Protein AF-A0A662FSB4-F1 (afdb_monomer_lite)

Secondary structure (DSSP, 8-state):
-----PPPHHHHHHHHHHHHHHHHHHHHHHHHHHHHHHHHHHHHHHHHHHHHHHHHHHHTTS----HHHHHHHHHHHHHHHHHHHHHHHHHHHT--HHHHHHHHHHHHHHHH-

Radius of gyration: 23.48 Å; chains: 1; bounding box: 42×26×76 Å

Structure (mmCIF, N/CA/C/O backbone):
data_AF-A0A662FSB4-F1
#
_entry.id   AF-A0A662FSB4-F1
#
loop_
_atom_site.group_PDB
_atom_site.id
_atom_site.type_symbol
_atom_site.label_atom_id
_atom_site.label_alt_id
_atom_site.label_comp_id
_atom_site.label_asym_id
_atom_site.label_entity_id
_atom_site.label_seq_id
_atom_site.pdbx_PDB_ins_code
_atom_site.Cartn_x
_atom_site.Cartn_y
_atom_site.Cartn_z
_atom_site.occupancy
_atom_site.B_iso_or_equiv
_atom_site.auth_seq_id
_atom_site.auth_comp_id
_atom_site.auth_asym_id
_atom_site.auth_atom_id
_atom_site.pdbx_PDB_model_num
ATOM 1 N N . TYR A 1 1 ? 24.718 19.482 -42.552 1.00 46.16 1 TYR A N 1
ATOM 2 C CA . TYR A 1 1 ? 23.951 18.275 -42.908 1.00 46.16 1 TYR A CA 1
ATOM 3 C C . TYR A 1 1 ? 24.425 17.129 -42.033 1.00 46.16 1 TYR A C 1
ATOM 5 O O . TYR A 1 1 ? 25.277 16.353 -42.440 1.00 46.16 1 TYR A O 1
ATOM 13 N N . VAL A 1 2 ? 23.945 17.079 -40.791 1.00 51.44 2 VAL A N 1
ATOM 14 C CA . VAL A 1 2 ? 24.142 15.908 -39.930 1.00 51.44 2 VAL A CA 1
ATOM 15 C C . VAL A 1 2 ? 22.931 15.028 -40.199 1.00 51.44 2 VAL A C 1
ATOM 17 O O . VAL A 1 2 ? 21.807 15.423 -39.902 1.00 51.44 2 VAL A O 1
ATOM 20 N N . MET A 1 3 ? 23.152 13.923 -40.904 1.00 51.66 3 MET A N 1
ATOM 21 C CA . MET A 1 3 ? 22.109 12.960 -41.244 1.00 51.66 3 MET A CA 1
ATOM 22 C C . MET A 1 3 ? 21.471 12.435 -39.952 1.00 51.66 3 MET A C 1
ATOM 24 O O . MET A 1 3 ? 22.184 11.973 -39.062 1.00 51.66 3 MET A O 1
ATOM 28 N N . TYR A 1 4 ? 20.143 12.494 -39.854 1.00 61.91 4 TYR A N 1
ATOM 29 C CA . TYR A 1 4 ? 19.377 11.762 -38.847 1.00 61.91 4 TYR A CA 1
ATOM 30 C C . TYR A 1 4 ? 19.501 10.280 -39.215 1.00 61.91 4 TYR A C 1
ATOM 32 O O . TYR A 1 4 ? 18.774 9.790 -40.078 1.00 61.91 4 TYR A O 1
ATOM 40 N N . GLN A 1 5 ? 20.510 9.588 -38.679 1.00 65.62 5 GLN A N 1
ATOM 41 C CA . GLN A 1 5 ? 20.587 8.142 -38.844 1.00 65.62 5 GLN A CA 1
ATOM 42 C C . GLN A 1 5 ? 19.366 7.553 -38.145 1.00 65.62 5 GLN A C 1
ATOM 44 O O . GLN A 1 5 ? 19.198 7.732 -36.939 1.00 65.62 5 GLN A O 1
ATOM 49 N N . ALA A 1 6 ? 18.490 6.918 -38.925 1.00 70.94 6 ALA A N 1
ATOM 50 C CA . ALA A 1 6 ? 17.392 6.138 -38.382 1.00 70.94 6 ALA A CA 1
ATOM 51 C C . ALA A 1 6 ? 17.969 5.141 -37.371 1.00 70.94 6 ALA A C 1
ATOM 53 O O . ALA A 1 6 ? 19.009 4.522 -37.622 1.00 70.94 6 ALA A O 1
ATOM 54 N N . LEU A 1 7 ? 17.334 5.055 -36.205 1.00 75.00 7 LEU A N 1
ATOM 55 C CA . LEU A 1 7 ? 17.779 4.177 -35.136 1.00 75.00 7 LEU A CA 1
ATOM 56 C C . LEU A 1 7 ? 17.758 2.726 -35.656 1.00 75.00 7 LEU A C 1
ATOM 58 O O . LEU A 1 7 ? 16.854 2.377 -36.418 1.00 75.00 7 LEU A O 1
ATOM 62 N N . PRO A 1 8 ? 18.731 1.870 -35.293 1.00 84.19 8 PRO A N 1
ATOM 6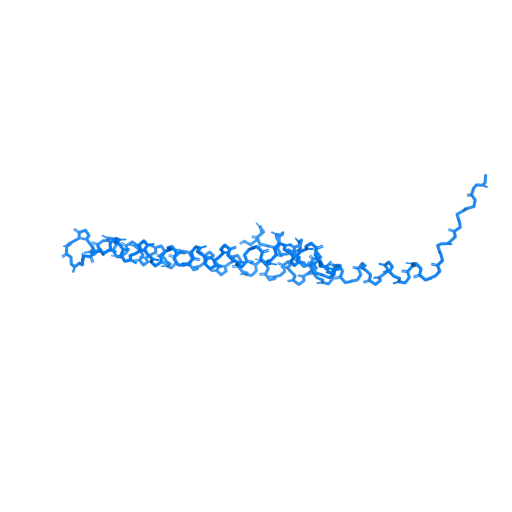3 C CA . PRO A 1 8 ? 18.706 0.476 -35.713 1.00 84.19 8 PRO A CA 1
ATOM 64 C C . PRO A 1 8 ? 17.360 -0.172 -35.343 1.00 84.19 8 PRO A C 1
ATOM 66 O O . PRO A 1 8 ? 16.893 0.031 -34.217 1.00 84.19 8 PRO A O 1
ATOM 69 N N . PRO A 1 9 ? 16.748 -0.971 -36.236 1.00 81.75 9 PRO A N 1
ATOM 70 C CA . PRO A 1 9 ? 15.400 -1.519 -36.033 1.00 81.75 9 PRO A CA 1
ATOM 71 C C . PRO A 1 9 ? 15.275 -2.372 -34.757 1.00 81.75 9 PRO A C 1
ATOM 73 O O . PRO A 1 9 ? 14.204 -2.461 -34.160 1.00 81.75 9 PRO A O 1
ATOM 76 N N . GLU A 1 10 ? 16.382 -2.950 -34.289 1.00 83.19 10 GLU A N 1
ATOM 77 C CA . GLU A 1 10 ? 16.464 -3.693 -33.027 1.00 83.19 10 GLU A CA 1
ATOM 78 C C . GLU A 1 10 ? 16.242 -2.798 -31.794 1.00 83.19 10 GLU A C 1
ATOM 80 O O . GLU A 1 10 ? 15.551 -3.189 -30.852 1.00 83.19 10 GLU A O 1
ATOM 85 N N . ILE A 1 11 ? 16.779 -1.572 -31.801 1.00 84.06 11 ILE A N 1
ATOM 86 C CA . ILE A 1 11 ? 16.643 -0.628 -30.682 1.00 84.06 11 ILE A CA 1
ATOM 87 C C . ILE A 1 11 ? 15.217 -0.077 -30.627 1.00 84.06 11 ILE A C 1
ATOM 89 O O . ILE A 1 11 ? 14.662 0.082 -29.539 1.00 84.06 11 ILE A O 1
ATOM 93 N N . GLU A 1 12 ? 14.597 0.167 -31.783 1.00 84.94 12 GLU A N 1
ATOM 94 C CA . GLU A 1 12 ? 13.198 0.594 -31.844 1.00 84.94 12 GLU A CA 1
ATOM 95 C C . GLU A 1 12 ? 12.272 -0.460 -31.230 1.00 84.94 12 GLU A C 1
ATOM 97 O O . GLU A 1 12 ? 11.441 -0.136 -30.382 1.00 84.94 12 GLU A O 1
ATOM 102 N N . GLN A 1 13 ? 12.454 -1.737 -31.576 1.00 85.75 13 GLN A N 1
ATOM 103 C CA . GLN A 1 13 ? 11.624 -2.819 -31.046 1.00 85.75 13 GLN A CA 1
ATOM 104 C C . GLN A 1 13 ? 11.749 -2.966 -29.519 1.00 85.75 13 GLN A C 1
ATOM 106 O O . GLN A 1 13 ? 10.736 -3.121 -28.830 1.00 85.75 13 GLN A O 1
ATOM 111 N N . ILE A 1 14 ? 12.967 -2.861 -28.975 1.00 87.00 14 ILE A N 1
ATOM 112 C CA . ILE A 1 14 ? 13.201 -2.875 -27.523 1.00 87.00 14 ILE A CA 1
ATOM 113 C C . ILE A 1 14 ? 12.535 -1.663 -26.864 1.00 87.00 14 ILE A C 1
ATOM 115 O O . ILE A 1 14 ? 11.862 -1.813 -25.844 1.00 87.00 14 ILE A O 1
ATOM 119 N N . LEU A 1 15 ? 12.664 -0.473 -27.454 1.00 88.12 15 LEU A N 1
ATOM 120 C CA . LEU A 1 15 ? 12.066 0.753 -26.930 1.00 88.12 15 LEU A CA 1
ATOM 121 C C . LEU A 1 15 ? 10.535 0.667 -26.882 1.00 88.12 15 LEU A C 1
ATOM 123 O O . LEU A 1 15 ? 9.934 0.977 -25.851 1.00 88.12 15 LEU A O 1
ATOM 127 N N . PHE A 1 16 ? 9.905 0.194 -27.960 1.00 89.44 16 PHE A N 1
ATOM 128 C CA . PHE A 1 16 ? 8.461 -0.037 -27.992 1.00 89.44 16 PHE A CA 1
ATOM 129 C C . PHE A 1 16 ? 8.036 -1.083 -26.960 1.00 89.44 16 PHE A C 1
ATOM 131 O O . PHE A 1 16 ? 7.046 -0.875 -26.259 1.00 89.44 16 PHE A O 1
ATOM 138 N N . GLY A 1 17 ? 8.801 -2.167 -26.801 1.00 88.06 17 GLY A N 1
ATOM 139 C CA . GLY A 1 17 ? 8.544 -3.189 -25.787 1.00 88.06 17 GLY A CA 1
ATOM 140 C C . GLY A 1 17 ? 8.622 -2.647 -24.355 1.00 88.06 17 GLY A C 1
ATOM 141 O O . GLY A 1 17 ? 7.744 -2.920 -23.534 1.00 88.06 17 GLY A O 1
ATOM 142 N N . VAL A 1 18 ? 9.636 -1.837 -24.046 1.00 90.88 18 VAL A N 1
ATOM 143 C CA . VAL A 1 18 ? 9.804 -1.183 -22.738 1.00 90.88 18 VAL A CA 1
ATOM 144 C C . VAL A 1 18 ? 8.657 -0.206 -22.468 1.00 90.88 18 VAL A C 1
ATOM 146 O O . VAL A 1 18 ? 8.060 -0.244 -21.391 1.00 90.88 18 VAL A O 1
ATOM 149 N N . LEU A 1 19 ? 8.306 0.628 -23.450 1.00 91.31 19 LEU A N 1
ATOM 150 C CA . LEU A 1 19 ? 7.235 1.617 -23.330 1.00 91.31 19 LEU A CA 1
ATOM 151 C C . LEU A 1 19 ? 5.853 0.963 -23.176 1.00 91.31 19 LEU A C 1
ATOM 153 O O . LEU A 1 19 ? 5.048 1.396 -22.346 1.00 91.31 19 LEU A O 1
ATOM 157 N N . ALA A 1 20 ? 5.582 -0.104 -23.929 1.00 91.75 20 ALA A N 1
ATOM 158 C CA . ALA A 1 20 ? 4.340 -0.862 -23.815 1.00 91.75 20 ALA A CA 1
ATOM 159 C C . ALA A 1 20 ? 4.191 -1.462 -22.409 1.00 91.75 20 ALA A C 1
ATOM 161 O O . ALA A 1 20 ? 3.169 -1.271 -21.754 1.00 91.75 20 ALA A O 1
ATOM 162 N N . ASN A 1 21 ? 5.237 -2.110 -21.892 1.00 91.50 21 ASN A N 1
ATOM 163 C CA . ASN A 1 21 ? 5.213 -2.673 -20.544 1.00 91.50 21 ASN A CA 1
ATOM 164 C C . ASN A 1 21 ? 5.039 -1.593 -19.464 1.00 91.50 21 ASN A C 1
ATOM 166 O O . ASN A 1 21 ? 4.218 -1.754 -18.563 1.00 91.50 21 ASN A O 1
ATOM 170 N N . LEU A 1 22 ? 5.747 -0.467 -19.574 1.00 93.06 22 LEU A N 1
ATOM 171 C CA . LEU A 1 22 ? 5.637 0.643 -18.626 1.00 93.06 22 LEU A CA 1
ATOM 172 C C . LEU A 1 22 ? 4.207 1.202 -18.561 1.00 93.06 22 LEU A C 1
ATOM 174 O O . LEU A 1 22 ? 3.667 1.416 -17.476 1.00 93.06 22 LEU A O 1
ATOM 178 N N . THR A 1 23 ? 3.580 1.421 -19.717 1.00 93.75 23 THR A N 1
ATOM 179 C CA . THR A 1 23 ? 2.226 1.990 -19.798 1.00 93.75 23 THR A CA 1
ATOM 180 C C . THR A 1 23 ? 1.159 1.029 -19.282 1.00 93.75 23 THR A C 1
ATOM 182 O O . THR A 1 23 ? 0.288 1.446 -18.518 1.00 93.75 23 THR A O 1
ATOM 185 N N . ILE A 1 24 ? 1.253 -0.261 -19.619 1.00 94.81 24 ILE A N 1
ATOM 186 C CA . ILE A 1 24 ? 0.341 -1.294 -19.103 1.00 94.81 24 ILE A CA 1
ATOM 187 C C . ILE A 1 24 ? 0.447 -1.376 -17.580 1.00 94.81 24 ILE A C 1
ATOM 189 O O . ILE A 1 24 ? -0.570 -1.310 -16.884 1.00 94.81 24 ILE A O 1
ATOM 193 N N . GLY A 1 25 ? 1.675 -1.448 -17.059 1.00 93.06 25 GLY A N 1
ATOM 194 C CA . GLY A 1 25 ? 1.928 -1.440 -15.623 1.00 93.06 25 GLY A CA 1
ATOM 195 C C . GLY A 1 25 ? 1.309 -0.216 -14.969 1.00 93.06 25 GLY A C 1
ATOM 196 O O . GLY A 1 25 ? 0.539 -0.349 -14.021 1.00 93.06 25 GLY A O 1
ATOM 197 N N . PHE A 1 26 ? 1.563 0.967 -15.527 1.00 95.31 26 PHE A N 1
ATOM 198 C CA . PHE A 1 26 ? 1.037 2.231 -15.025 1.00 95.31 26 PHE A CA 1
ATOM 199 C C . PHE A 1 26 ? -0.485 2.253 -14.919 1.00 95.31 26 PHE A C 1
ATOM 201 O O . PHE A 1 26 ? -1.015 2.635 -13.878 1.00 95.31 26 PHE A O 1
ATOM 208 N N . ILE A 1 27 ? -1.202 1.831 -15.960 1.00 97.25 27 ILE A N 1
ATOM 209 C CA . ILE A 1 27 ? -2.670 1.841 -15.959 1.00 97.25 27 ILE A CA 1
ATOM 210 C C . ILE A 1 27 ? -3.207 0.898 -14.878 1.00 97.25 27 ILE A C 1
ATOM 212 O O . ILE A 1 27 ? -4.061 1.292 -14.082 1.00 97.25 27 ILE A O 1
ATOM 216 N N . ILE A 1 28 ? -2.675 -0.325 -14.814 1.00 95.88 28 ILE A N 1
ATOM 217 C CA . ILE A 1 28 ? -3.088 -1.328 -13.827 1.00 95.88 28 ILE A CA 1
ATOM 218 C C . ILE A 1 28 ? -2.804 -0.824 -12.409 1.00 95.88 28 ILE A C 1
ATOM 220 O O . ILE A 1 28 ? -3.695 -0.828 -11.556 1.00 95.88 28 ILE A O 1
ATOM 224 N N . GLY A 1 29 ? -1.588 -0.328 -12.174 1.00 94.44 29 GLY A N 1
ATOM 225 C CA . GLY A 1 29 ? -1.185 0.253 -10.901 1.00 94.44 29 GLY A CA 1
ATOM 226 C C . GLY A 1 29 ? -2.101 1.399 -10.499 1.00 94.44 29 GLY A C 1
ATOM 227 O O . GLY A 1 29 ? -2.614 1.408 -9.384 1.00 94.44 29 GLY A O 1
ATOM 228 N N . PHE A 1 30 ? -2.387 2.322 -11.417 1.00 97.25 30 PHE A N 1
ATOM 229 C CA . PHE A 1 30 ? -3.259 3.467 -11.171 1.00 97.25 30 PHE A CA 1
ATOM 230 C C . PHE A 1 30 ? -4.664 3.058 -10.730 1.00 97.25 30 PHE A C 1
ATOM 232 O O . PHE A 1 30 ? -5.169 3.571 -9.729 1.00 97.25 30 PHE A O 1
ATOM 239 N N . LEU A 1 31 ? -5.285 2.115 -11.438 1.00 96.88 31 LEU A N 1
ATOM 240 C CA . LEU A 1 31 ? -6.625 1.637 -11.099 1.00 96.88 31 LEU A CA 1
ATOM 241 C C . LEU A 1 31 ? -6.649 0.951 -9.729 1.00 96.88 31 LEU A C 1
ATOM 243 O O . LEU A 1 31 ? -7.518 1.251 -8.907 1.00 96.88 31 LEU A O 1
ATOM 247 N N . ILE A 1 32 ? -5.669 0.083 -9.456 1.00 95.62 32 ILE A N 1
ATOM 248 C CA . ILE A 1 32 ? -5.561 -0.627 -8.176 1.00 95.62 32 ILE A CA 1
ATOM 249 C C . ILE A 1 32 ? -5.305 0.355 -7.032 1.00 95.62 32 ILE A C 1
ATOM 251 O O . ILE A 1 32 ? -5.996 0.300 -6.016 1.00 95.62 32 ILE A O 1
ATOM 255 N N . GLY A 1 33 ? -4.365 1.288 -7.197 1.00 94.81 33 GLY A N 1
ATOM 256 C CA . GLY A 1 33 ? -4.051 2.300 -6.189 1.00 94.81 33 GLY A CA 1
ATOM 257 C C . GLY A 1 33 ? -5.266 3.161 -5.847 1.00 94.81 33 GLY A C 1
ATOM 258 O O . GLY A 1 33 ? -5.566 3.382 -4.672 1.00 94.81 33 GLY A O 1
ATOM 259 N N . TYR A 1 34 ? -6.019 3.587 -6.864 1.00 95.62 34 TYR A N 1
ATOM 260 C CA . TYR A 1 34 ? -7.244 4.364 -6.684 1.00 95.62 34 TYR A CA 1
ATOM 261 C C . TYR A 1 34 ? -8.330 3.580 -5.932 1.00 95.62 34 TYR A C 1
ATOM 263 O O . TYR A 1 34 ? -8.941 4.097 -4.993 1.00 95.62 34 TYR A O 1
ATOM 271 N N . ALA A 1 35 ? -8.561 2.321 -6.313 1.00 95.69 35 ALA A N 1
ATOM 272 C CA . ALA A 1 35 ? -9.533 1.462 -5.644 1.00 95.69 35 ALA A CA 1
ATOM 273 C C . ALA A 1 35 ? -9.140 1.196 -4.182 1.00 95.69 35 ALA A C 1
ATOM 275 O O . ALA A 1 35 ? -9.968 1.349 -3.280 1.00 95.69 35 ALA A O 1
ATOM 276 N N . LEU A 1 36 ? -7.865 0.883 -3.932 1.00 95.81 36 LEU A N 1
ATOM 277 C CA . LEU A 1 36 ? -7.349 0.601 -2.595 1.00 95.81 36 LEU A CA 1
ATOM 278 C C . LEU A 1 36 ? -7.546 1.786 -1.648 1.00 95.81 36 LEU A C 1
ATOM 280 O O . LEU A 1 36 ? -7.976 1.611 -0.511 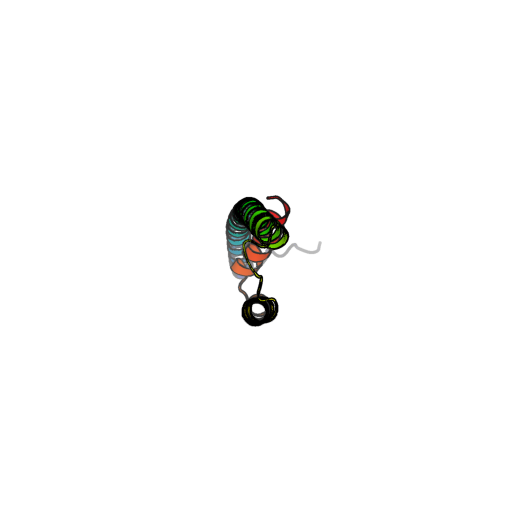1.00 95.81 36 LEU A O 1
ATOM 284 N N . LYS A 1 37 ? -7.290 3.009 -2.115 1.00 93.31 37 LYS A N 1
ATOM 285 C CA . LYS A 1 37 ? -7.466 4.220 -1.312 1.00 93.31 37 LYS A CA 1
ATOM 286 C C . LYS A 1 37 ? -8.909 4.419 -0.839 1.00 93.31 37 LYS A C 1
ATOM 288 O O . LYS A 1 37 ? -9.129 4.810 0.310 1.00 93.31 37 LYS A O 1
ATOM 293 N N . LYS A 1 38 ? -9.893 4.109 -1.690 1.00 93.38 38 LYS A N 1
ATOM 294 C CA . LYS A 1 38 ? -11.314 4.142 -1.311 1.00 93.38 38 LYS A CA 1
ATOM 295 C C . LYS A 1 38 ? -11.643 3.095 -0.256 1.00 93.38 38 LYS A C 1
ATOM 297 O O . LYS A 1 38 ? -12.311 3.425 0.721 1.00 93.38 38 LYS A O 1
ATOM 302 N N . VAL A 1 39 ? -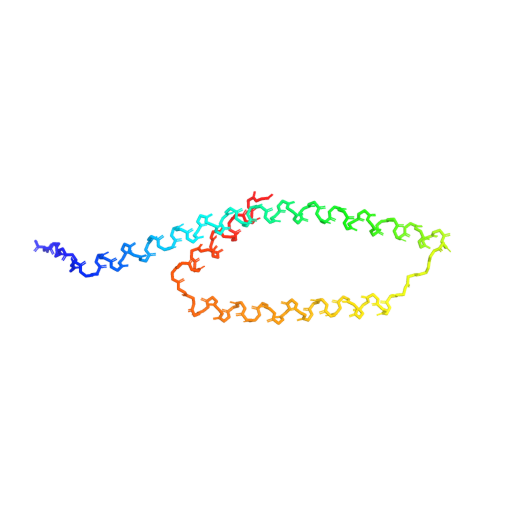11.139 1.872 -0.423 1.00 94.75 39 VAL A N 1
ATOM 303 C CA . VAL A 1 39 ? -11.315 0.796 0.564 1.00 94.75 39 VAL A CA 1
ATOM 304 C C . VAL A 1 39 ? -10.717 1.209 1.907 1.00 94.75 39 VAL A C 1
ATOM 306 O O . VAL A 1 39 ? -11.420 1.185 2.911 1.00 94.75 39 VAL A O 1
ATOM 309 N N . LEU A 1 40 ? -9.477 1.709 1.924 1.00 94.38 40 LEU A N 1
ATOM 310 C CA . LEU A 1 40 ? -8.822 2.175 3.149 1.00 94.38 40 LEU A CA 1
ATOM 311 C C . LEU A 1 40 ? -9.589 3.300 3.844 1.00 94.38 40 LEU A C 1
ATOM 313 O O . LEU A 1 40 ? -9.652 3.314 5.069 1.00 94.38 40 LEU A O 1
ATOM 317 N N . LYS A 1 41 ? -10.190 4.232 3.093 1.00 93.94 41 LYS A N 1
ATOM 318 C CA . LYS A 1 41 ? -11.017 5.300 3.675 1.00 93.94 41 LYS A CA 1
ATOM 319 C C . LYS A 1 41 ? -12.223 4.717 4.419 1.00 93.94 41 LYS A C 1
ATOM 321 O O . LYS A 1 41 ? -12.493 5.134 5.541 1.00 93.94 41 LYS A O 1
ATOM 326 N N . ILE A 1 42 ? -12.905 3.731 3.833 1.00 95.19 42 ILE A N 1
ATOM 327 C CA . ILE A 1 42 ? -14.039 3.046 4.472 1.00 95.19 42 ILE A CA 1
ATOM 328 C C . ILE A 1 42 ? -13.563 2.256 5.697 1.00 95.19 42 ILE A C 1
ATOM 330 O O . ILE A 1 42 ? -14.123 2.409 6.780 1.00 95.19 42 ILE A O 1
ATOM 334 N N . THR A 1 43 ? -12.496 1.466 5.560 1.00 94.12 43 THR A N 1
ATOM 335 C CA . THR A 1 43 ? -11.930 0.677 6.663 1.00 94.12 43 THR A CA 1
ATOM 336 C C . THR A 1 43 ? -11.487 1.563 7.828 1.00 94.12 43 THR A C 1
ATOM 338 O O . THR A 1 43 ? -11.771 1.237 8.977 1.00 94.12 43 THR A O 1
ATOM 341 N N . ALA A 1 44 ? -10.855 2.708 7.557 1.00 94.38 44 ALA A N 1
ATOM 342 C CA . ALA A 1 44 ? -10.433 3.656 8.586 1.00 94.38 44 ALA A CA 1
ATOM 343 C C . ALA A 1 44 ? -11.623 4.231 9.367 1.00 94.38 44 ALA A C 1
ATOM 345 O O . ALA A 1 44 ? -11.550 4.347 10.589 1.00 94.38 44 ALA A O 1
ATOM 346 N N . ILE A 1 45 ? -12.729 4.544 8.684 1.00 96.88 45 ILE A N 1
ATOM 347 C CA . ILE A 1 45 ? -13.962 4.999 9.340 1.00 96.88 45 ILE A CA 1
ATOM 348 C C . ILE A 1 45 ? -14.511 3.897 10.251 1.00 96.88 45 ILE A C 1
ATOM 350 O O . ILE A 1 45 ? -14.793 4.158 11.417 1.00 96.88 45 ILE A O 1
ATOM 354 N N . VAL A 1 46 ? -14.616 2.661 9.752 1.00 96.81 46 VAL A N 1
ATOM 355 C CA . VAL A 1 46 ? -15.127 1.522 10.533 1.00 96.81 46 VAL A CA 1
ATOM 356 C C . VAL A 1 46 ? -14.266 1.269 11.774 1.00 96.81 46 VAL A C 1
ATOM 358 O O . VAL A 1 46 ? -14.799 1.1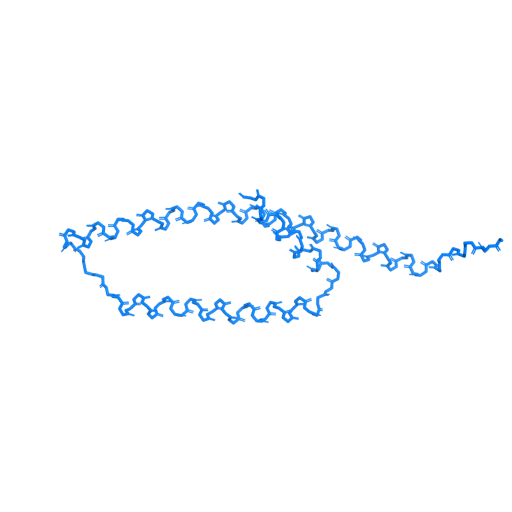68 12.878 1.00 96.81 46 VAL A O 1
ATOM 361 N N . LEU A 1 47 ? -12.939 1.232 11.620 1.00 95.25 47 LEU A N 1
ATOM 362 C CA . LEU A 1 47 ? -12.010 1.066 12.740 1.00 95.25 47 LEU A CA 1
ATOM 363 C C . LEU A 1 47 ? -12.125 2.212 13.751 1.00 95.25 47 LEU A C 1
ATOM 365 O O . LEU A 1 47 ? -12.165 1.960 14.952 1.00 95.25 47 LEU A O 1
ATOM 369 N N . GLY A 1 48 ? -12.235 3.457 13.282 1.00 96.06 48 GLY A N 1
ATOM 370 C CA . GLY A 1 48 ? -12.425 4.618 14.149 1.00 96.06 48 GLY A CA 1
ATOM 371 C C . GLY A 1 48 ? -13.702 4.525 14.987 1.00 96.06 48 GLY A C 1
ATOM 372 O O . GLY A 1 48 ? -13.669 4.780 16.188 1.00 96.06 48 GLY A O 1
ATOM 373 N N . VAL A 1 49 ? -14.813 4.093 14.384 1.00 97.62 49 VAL A N 1
ATOM 374 C CA . VAL A 1 49 ? -16.083 3.890 15.099 1.00 97.62 49 VAL A CA 1
ATOM 375 C C . VAL A 1 49 ? -15.958 2.787 16.150 1.00 97.62 49 VAL A C 1
ATOM 377 O O . VAL A 1 49 ? -16.395 2.978 17.283 1.00 97.62 49 VAL A O 1
ATOM 380 N N . ILE A 1 50 ? -15.321 1.660 15.819 1.00 95.25 50 ILE A N 1
ATOM 381 C CA . ILE A 1 50 ? -15.088 0.569 16.779 1.00 95.25 50 ILE A CA 1
ATOM 382 C C . ILE A 1 50 ? -14.253 1.063 17.968 1.00 95.25 50 ILE A C 1
ATOM 384 O O . ILE A 1 50 ? -14.611 0.805 19.117 1.00 95.25 50 ILE A O 1
ATOM 388 N N . LEU A 1 51 ? -13.175 1.809 17.708 1.00 94.25 51 LEU A N 1
ATOM 389 C CA . LEU A 1 51 ? -12.325 2.372 18.759 1.00 94.25 51 LEU A CA 1
ATOM 390 C C . LEU A 1 51 ? -13.083 3.366 19.646 1.00 94.25 51 LEU A C 1
ATOM 392 O O . LEU A 1 51 ? -12.926 3.328 20.864 1.00 94.25 51 LEU A O 1
ATOM 396 N N . LEU A 1 52 ? -13.940 4.213 19.066 1.00 95.94 52 LEU A N 1
ATOM 397 C CA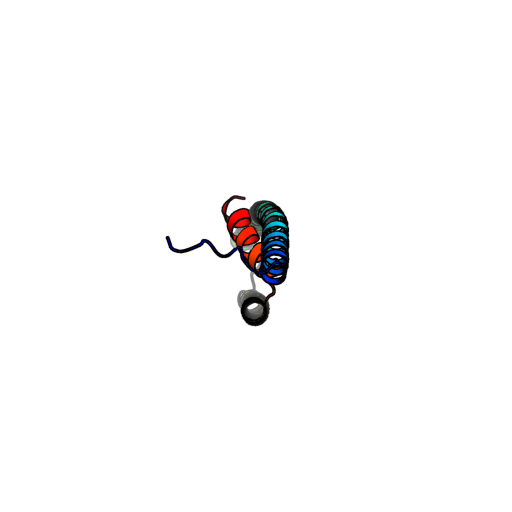 . LEU A 1 52 ? -14.794 5.129 19.827 1.00 95.94 52 LEU A CA 1
ATOM 398 C C . LEU A 1 52 ? -15.752 4.378 20.757 1.00 95.94 52 LEU A C 1
ATOM 400 O O . LEU A 1 52 ? -15.896 4.757 21.920 1.00 95.94 52 LEU A O 1
ATOM 404 N N . ILE A 1 53 ? -16.376 3.303 20.271 1.00 95.62 53 ILE A N 1
ATOM 405 C CA . ILE A 1 53 ? -17.267 2.462 21.081 1.00 95.62 53 ILE A CA 1
ATOM 406 C C . ILE A 1 53 ? -16.487 1.811 22.227 1.00 95.62 53 ILE A C 1
ATOM 408 O O . ILE A 1 53 ? -16.933 1.871 23.371 1.00 95.62 53 ILE A O 1
ATOM 412 N N . LEU A 1 54 ? -15.313 1.234 21.949 1.00 93.25 54 LEU A N 1
ATOM 413 C CA . LEU A 1 54 ? -14.451 0.636 22.974 1.00 93.25 54 LEU A CA 1
ATOM 414 C C . LEU A 1 54 ? -14.051 1.658 24.042 1.00 93.25 54 LEU A C 1
ATOM 416 O O . LEU A 1 54 ? -14.151 1.375 25.234 1.00 93.25 54 LEU A O 1
ATOM 420 N N . LEU A 1 55 ? -13.648 2.860 23.628 1.00 93.12 55 LEU A N 1
ATOM 421 C CA . LEU A 1 55 ? -13.257 3.920 24.551 1.00 93.12 55 LEU A CA 1
ATOM 422 C C . LEU A 1 55 ? -14.437 4.379 25.415 1.00 93.12 55 LEU A C 1
ATOM 424 O O . LEU A 1 55 ? -14.279 4.566 26.619 1.00 93.12 55 LEU A O 1
ATOM 428 N N . PHE A 1 56 ? -15.629 4.509 24.829 1.00 95.00 56 PHE A N 1
ATOM 429 C CA . PHE A 1 56 ? -16.847 4.835 25.569 1.00 95.00 56 PHE A CA 1
ATOM 430 C C . PHE A 1 56 ? -17.186 3.763 26.611 1.00 95.00 56 PHE A C 1
ATOM 432 O O . PHE A 1 56 ? -17.510 4.078 27.757 1.00 95.00 56 PHE A O 1
ATOM 439 N N . LEU A 1 57 ? -17.077 2.492 26.226 1.00 94.31 57 LEU A N 1
ATOM 440 C CA . LEU A 1 57 ? -17.371 1.353 27.089 1.00 94.31 57 LEU A CA 1
ATOM 441 C C . LEU A 1 57 ? -16.346 1.233 28.229 1.00 94.31 57 LEU A C 1
ATOM 443 O O . LEU A 1 57 ? -16.712 0.927 29.365 1.00 94.31 57 LEU A O 1
ATOM 447 N N . HIS A 1 58 ? -15.081 1.554 27.946 1.00 92.44 58 HIS A N 1
ATOM 448 C CA . HIS A 1 58 ? -14.025 1.657 28.948 1.00 92.44 58 HIS A CA 1
ATOM 449 C C . HIS A 1 58 ? -14.259 2.822 29.915 1.00 92.44 58 HIS A C 1
ATOM 451 O O . HIS A 1 58 ? -14.193 2.635 31.126 1.00 92.44 58 HIS A O 1
ATOM 457 N N . TYR A 1 59 ? -14.621 4.000 29.399 1.00 92.56 59 TYR A N 1
ATOM 458 C CA . TYR A 1 59 ? -14.942 5.175 30.212 1.00 92.56 59 TYR A CA 1
ATOM 459 C C . TYR A 1 59 ? -16.126 4.929 31.158 1.00 92.56 59 TYR A C 1
ATOM 461 O O . TYR A 1 59 ? -16.126 5.387 32.297 1.00 92.56 59 TYR A O 1
ATOM 469 N N . LYS A 1 60 ? -17.128 4.162 30.712 1.00 94.44 60 LYS A N 1
ATOM 470 C CA . LYS A 1 60 ? -18.261 3.730 31.545 1.00 94.44 60 LYS A CA 1
ATOM 471 C C . LYS A 1 60 ? -17.902 2.644 32.568 1.00 94.44 60 LYS A C 1
ATOM 473 O O . LYS A 1 60 ? -18.766 2.271 33.354 1.00 94.44 60 LYS A O 1
ATOM 478 N N . GLY A 1 61 ? -16.672 2.128 32.552 1.00 90.88 61 GLY A N 1
ATOM 479 C CA . GLY A 1 61 ? -16.220 1.050 33.432 1.00 90.88 61 GLY A CA 1
ATOM 480 C C . GLY A 1 61 ? -16.796 -0.325 33.086 1.00 90.88 61 GLY A C 1
ATOM 481 O O . GLY A 1 61 ? -16.692 -1.243 33.890 1.00 90.88 61 GLY A O 1
ATOM 482 N N . ILE A 1 62 ? -17.409 -0.481 31.906 1.00 93.25 62 ILE A N 1
ATOM 483 C CA . ILE A 1 62 ? -18.008 -1.750 31.466 1.00 93.25 62 ILE A CA 1
ATOM 484 C C . ILE A 1 62 ? -16.918 -2.719 30.981 1.00 93.25 62 ILE A C 1
ATOM 486 O O . ILE A 1 62 ? -17.049 -3.929 31.151 1.00 93.25 62 ILE A O 1
ATOM 490 N N . ILE A 1 63 ? -15.829 -2.198 30.404 1.00 92.25 63 ILE A N 1
ATOM 491 C CA . ILE A 1 63 ? -14.660 -2.986 29.989 1.00 92.25 63 ILE A CA 1
ATOM 492 C C . ILE A 1 63 ? -13.354 -2.379 30.516 1.00 92.25 63 ILE A C 1
ATOM 494 O O . ILE A 1 63 ? -13.239 -1.166 30.695 1.00 92.25 63 ILE A O 1
ATOM 498 N N . SER A 1 64 ? -12.336 -3.218 30.706 1.00 88.25 64 SER A N 1
ATOM 499 C CA . SER A 1 64 ? -10.961 -2.789 30.988 1.00 88.25 64 SER A CA 1
ATOM 500 C C . SER A 1 64 ? -10.080 -3.043 29.767 1.00 88.25 64 SER A C 1
ATOM 502 O O . SER A 1 64 ? -10.129 -4.127 29.185 1.00 88.25 64 SER A O 1
ATOM 504 N N . ILE A 1 65 ? -9.294 -2.045 29.362 1.00 88.19 65 ILE A N 1
ATOM 505 C CA . ILE A 1 65 ? -8.377 -2.151 28.224 1.00 88.19 65 ILE A CA 1
ATOM 506 C C . ILE A 1 65 ? -7.003 -2.576 28.746 1.00 88.19 65 ILE A C 1
ATOM 508 O O . ILE A 1 65 ? -6.397 -1.877 29.557 1.00 88.19 65 ILE A O 1
ATOM 512 N N . ASN A 1 66 ? -6.495 -3.712 28.261 1.00 91.88 66 ASN A N 1
ATOM 513 C CA . ASN A 1 66 ? -5.121 -4.131 28.522 1.00 91.88 66 ASN A CA 1
ATOM 514 C C . ASN A 1 66 ? -4.176 -3.447 27.524 1.00 91.88 66 ASN A C 1
ATOM 516 O O . ASN A 1 66 ? -4.043 -3.875 26.376 1.00 91.88 66 ASN A O 1
ATOM 520 N N . TYR A 1 67 ? -3.532 -2.375 27.978 1.00 88.50 67 TYR A N 1
ATOM 521 C CA . TYR A 1 67 ? -2.611 -1.586 27.161 1.00 88.50 67 TYR A CA 1
ATOM 522 C C . TYR A 1 67 ? -1.347 -2.365 26.767 1.00 88.50 67 TYR A C 1
ATOM 524 O O . TYR A 1 67 ? -0.878 -2.206 25.646 1.00 88.50 67 TYR A O 1
ATOM 532 N N . GLU A 1 68 ? -0.851 -3.260 27.624 1.00 92.88 68 GLU A N 1
ATOM 533 C CA . GLU A 1 68 ? 0.332 -4.095 27.358 1.00 92.88 68 GLU A CA 1
ATOM 534 C C . GLU A 1 68 ? 0.087 -5.053 26.179 1.00 92.88 68 GLU A C 1
ATOM 536 O O . GLU A 1 68 ? 0.880 -5.144 25.240 1.00 92.88 68 GLU A O 1
ATOM 541 N N . ALA A 1 69 ? -1.061 -5.739 26.203 1.00 90.19 69 ALA A N 1
ATOM 542 C CA . ALA A 1 69 ? -1.476 -6.661 25.149 1.00 90.19 69 ALA A CA 1
ATOM 543 C C . ALA A 1 69 ? -1.794 -5.932 23.833 1.00 90.19 69 ALA A C 1
ATOM 545 O O . ALA A 1 69 ? -1.549 -6.458 22.744 1.00 90.19 69 ALA A O 1
ATOM 546 N N . LEU A 1 70 ? -2.328 -4.710 23.920 1.00 89.25 70 LEU A N 1
ATOM 547 C CA . LEU A 1 70 ? -2.552 -3.868 22.749 1.00 89.25 70 LEU A CA 1
ATOM 548 C C . LEU A 1 70 ? -1.220 -3.448 22.118 1.00 89.25 70 LEU A C 1
ATOM 550 O O . LEU A 1 70 ? -1.047 -3.563 20.908 1.00 89.25 70 LEU A O 1
ATOM 554 N N . GLU A 1 71 ? -0.267 -2.997 22.929 1.00 91.31 71 GLU A N 1
ATOM 555 C CA . GLU A 1 71 ? 1.033 -2.535 22.456 1.00 91.31 71 GLU A CA 1
ATOM 556 C C . GLU A 1 71 ? 1.858 -3.676 21.838 1.00 91.31 71 GLU A C 1
ATOM 558 O O . GLU A 1 71 ? 2.480 -3.489 20.792 1.00 91.31 71 GLU A O 1
ATOM 563 N N . SER A 1 72 ? 1.825 -4.881 22.422 1.00 93.00 72 SER A N 1
ATOM 564 C CA . SER A 1 72 ? 2.479 -6.064 21.843 1.00 93.00 72 SER A CA 1
ATOM 565 C C . SER A 1 72 ? 1.861 -6.477 20.504 1.00 93.00 72 SER A C 1
ATOM 567 O O . SER A 1 72 ? 2.590 -6.753 19.549 1.00 93.00 72 SER A O 1
ATOM 569 N N . SER A 1 73 ? 0.532 -6.431 20.394 1.00 90.44 73 SER A N 1
ATOM 570 C CA . SER A 1 73 ? -0.180 -6.715 19.143 1.00 90.44 73 SER A CA 1
ATOM 571 C C . SER A 1 73 ? 0.164 -5.691 18.058 1.00 90.44 73 SER A C 1
ATOM 573 O O . SER A 1 73 ? 0.436 -6.058 16.914 1.00 90.44 73 SER A O 1
ATOM 575 N N . LEU A 1 74 ? 0.213 -4.403 18.418 1.00 89.06 74 LEU A N 1
ATOM 576 C CA . LEU A 1 74 ? 0.600 -3.327 17.506 1.00 89.06 74 LEU A CA 1
ATOM 577 C C . LEU A 1 74 ? 2.050 -3.478 17.038 1.00 89.06 74 LEU A C 1
ATOM 579 O O . LEU A 1 74 ? 2.311 -3.364 15.842 1.00 89.06 74 LEU A O 1
ATOM 583 N N . ARG A 1 75 ? 2.984 -3.778 17.950 1.00 91.62 75 ARG A N 1
ATOM 584 C CA . ARG A 1 75 ? 4.389 -4.049 17.607 1.00 91.62 75 ARG A CA 1
ATOM 585 C C . ARG A 1 75 ? 4.515 -5.153 16.565 1.00 91.62 75 ARG A C 1
ATOM 587 O O . ARG A 1 75 ? 5.193 -4.933 15.566 1.00 91.62 75 ARG A O 1
ATOM 594 N N . GLY A 1 76 ? 3.809 -6.271 16.746 1.00 87.06 76 GLY A N 1
ATOM 595 C CA . GLY A 1 76 ? 3.803 -7.365 15.773 1.00 87.06 76 GLY A CA 1
ATOM 596 C C . GLY A 1 76 ? 3.399 -6.885 14.377 1.00 87.06 76 GLY A C 1
ATOM 597 O O . GLY A 1 76 ? 4.123 -7.110 13.413 1.00 87.06 76 GLY A O 1
ATOM 598 N N . VAL A 1 77 ? 2.299 -6.132 14.267 1.00 87.25 77 VAL A N 1
ATOM 599 C CA . VAL A 1 77 ? 1.850 -5.556 12.984 1.00 87.25 77 VAL A CA 1
ATOM 600 C C . VAL A 1 77 ? 2.913 -4.639 12.368 1.00 87.25 77 VAL A C 1
ATOM 602 O O . VAL A 1 77 ? 3.198 -4.742 11.174 1.00 87.25 77 VAL A O 1
ATOM 605 N N . PHE A 1 78 ? 3.529 -3.757 13.159 1.00 85.56 78 PHE A N 1
ATOM 606 C CA . PHE A 1 78 ? 4.577 -2.861 12.662 1.00 85.56 78 PHE A CA 1
ATOM 607 C C . PHE A 1 78 ? 5.835 -3.605 12.204 1.00 85.56 78 PHE A C 1
ATOM 609 O O . PHE A 1 78 ? 6.462 -3.182 11.233 1.00 85.56 78 PHE A O 1
ATOM 616 N N . GLU A 1 79 ? 6.215 -4.690 12.872 1.00 87.19 79 GLU A N 1
ATOM 617 C CA . GLU A 1 79 ? 7.350 -5.520 12.465 1.00 87.19 79 GLU A CA 1
ATOM 618 C C . GLU A 1 79 ? 7.082 -6.225 11.132 1.00 87.19 79 GLU A C 1
ATOM 620 O O . GLU A 1 79 ? 7.920 -6.136 10.233 1.00 87.19 79 GLU A O 1
ATOM 625 N N . TYR A 1 80 ? 5.893 -6.811 10.944 1.00 81.69 80 TYR A N 1
ATOM 626 C CA . TYR A 1 80 ? 5.501 -7.400 9.657 1.00 81.69 80 TYR A CA 1
ATOM 627 C C . TYR A 1 80 ? 5.534 -6.373 8.516 1.00 81.69 80 TYR A C 1
ATOM 629 O O . TYR A 1 80 ? 6.116 -6.636 7.462 1.00 81.69 80 TYR A O 1
ATOM 637 N N . LEU A 1 81 ? 4.994 -5.169 8.743 1.00 81.44 81 LEU A N 1
ATOM 638 C CA . LEU A 1 81 ? 5.005 -4.094 7.742 1.00 81.44 81 LEU A CA 1
ATOM 639 C C . LEU A 1 81 ? 6.429 -3.624 7.398 1.00 81.44 81 LEU A C 1
ATOM 641 O O . LEU A 1 81 ? 6.734 -3.354 6.235 1.00 81.44 81 LEU A O 1
ATOM 645 N N . LYS A 1 82 ? 7.328 -3.539 8.386 1.00 77.50 82 LYS A N 1
ATOM 646 C CA . LYS A 1 82 ? 8.732 -3.161 8.154 1.00 77.50 82 LYS A CA 1
ATOM 647 C C . LYS A 1 82 ? 9.470 -4.200 7.309 1.00 77.50 82 LYS A C 1
ATOM 649 O O . LYS A 1 82 ? 10.188 -3.819 6.385 1.00 77.50 82 LYS A O 1
ATOM 654 N N . VAL A 1 83 ? 9.274 -5.489 7.581 1.00 68.12 83 VAL A N 1
ATOM 655 C CA . VAL A 1 83 ? 9.912 -6.573 6.817 1.00 68.12 83 VAL A CA 1
ATOM 656 C C . VAL A 1 83 ? 9.433 -6.583 5.360 1.00 68.12 83 VAL A C 1
ATOM 658 O O . VAL A 1 83 ? 10.261 -6.666 4.451 1.00 68.12 83 VAL A O 1
ATOM 661 N N . GLU A 1 84 ? 8.131 -6.402 5.112 1.00 69.81 84 GLU A N 1
ATOM 662 C CA . GLU A 1 84 ? 7.598 -6.321 3.744 1.00 69.81 84 GLU A CA 1
ATOM 663 C C . GLU A 1 84 ? 8.124 -5.109 2.970 1.00 69.81 84 GLU A C 1
ATOM 665 O O . GLU A 1 84 ? 8.481 -5.233 1.797 1.00 69.81 84 GLU A O 1
ATOM 670 N N . THR A 1 85 ? 8.235 -3.941 3.611 1.00 67.50 85 THR A N 1
ATOM 671 C CA . THR A 1 85 ? 8.743 -2.745 2.919 1.00 67.50 85 THR A CA 1
ATOM 672 C C . THR A 1 85 ? 10.193 -2.897 2.462 1.00 67.50 85 THR A C 1
ATOM 674 O O . THR A 1 85 ? 10.513 -2.497 1.345 1.00 67.50 85 THR A O 1
ATOM 677 N N . ALA A 1 86 ? 11.067 -3.528 3.254 1.00 74.00 86 ALA A N 1
ATOM 678 C CA . ALA A 1 86 ? 12.458 -3.764 2.860 1.00 74.00 86 ALA A CA 1
ATOM 679 C C . ALA A 1 86 ? 12.573 -4.694 1.635 1.00 74.00 86 ALA A C 1
ATOM 681 O O . ALA A 1 86 ? 13.342 -4.421 0.709 1.00 74.00 86 ALA A O 1
ATOM 682 N N . GLY A 1 87 ? 11.772 -5.765 1.598 1.00 73.81 87 GLY A N 1
ATOM 683 C CA . GLY A 1 87 ? 11.681 -6.660 0.441 1.00 73.81 87 GLY A CA 1
ATOM 684 C C . GLY A 1 87 ? 11.112 -5.958 -0.793 1.00 73.81 87 GLY A C 1
ATOM 685 O O . GLY A 1 87 ? 11.633 -6.126 -1.897 1.00 73.81 87 GLY A O 1
ATOM 686 N N . PHE A 1 88 ? 10.109 -5.100 -0.596 1.00 74.88 88 PHE A N 1
ATOM 687 C CA . PHE A 1 88 ? 9.537 -4.279 -1.656 1.00 74.88 88 PHE A CA 1
ATOM 688 C C . PHE A 1 88 ? 10.582 -3.347 -2.270 1.00 74.88 88 PHE A C 1
ATOM 690 O O . PHE A 1 88 ? 10.726 -3.356 -3.485 1.00 74.88 88 PHE A O 1
ATOM 697 N N . PHE A 1 89 ? 11.374 -2.615 -1.476 1.00 74.56 89 PHE A N 1
ATOM 698 C CA . PHE A 1 89 ? 12.419 -1.728 -2.009 1.00 74.56 89 PHE A CA 1
ATOM 699 C C . PHE A 1 89 ? 13.464 -2.475 -2.844 1.00 74.56 89 PHE A C 1
ATOM 701 O O . PHE A 1 89 ? 13.800 -2.021 -3.937 1.00 74.56 89 PHE A O 1
ATOM 708 N N . ASN A 1 90 ? 13.928 -3.641 -2.388 1.00 78.75 90 ASN A N 1
ATOM 709 C CA . ASN A 1 90 ? 14.839 -4.479 -3.175 1.00 78.75 90 ASN A CA 1
ATOM 710 C C . ASN A 1 90 ? 14.196 -4.973 -4.480 1.00 78.75 90 ASN A C 1
ATOM 712 O O . ASN A 1 90 ? 14.855 -5.008 -5.522 1.00 78.75 90 ASN A O 1
ATOM 716 N N . PHE A 1 91 ? 12.901 -5.296 -4.449 1.00 75.81 91 PHE A N 1
ATOM 717 C CA . PHE A 1 91 ? 12.138 -5.611 -5.650 1.00 75.81 91 PHE A CA 1
ATOM 718 C C . PHE A 1 91 ? 12.087 -4.414 -6.609 1.00 75.81 91 PHE A C 1
ATOM 720 O O . PHE A 1 91 ? 12.408 -4.604 -7.773 1.00 75.81 91 PHE A O 1
ATOM 727 N N . ILE A 1 92 ? 11.813 -3.180 -6.149 1.00 75.62 92 ILE A N 1
ATOM 728 C CA . ILE A 1 92 ? 11.844 -1.971 -7.006 1.00 75.62 92 ILE A CA 1
ATOM 729 C C . ILE A 1 92 ? 13.209 -1.807 -7.681 1.00 75.62 92 ILE A C 1
ATOM 731 O O . ILE A 1 92 ? 13.278 -1.564 -8.885 1.00 75.62 92 ILE A O 1
ATOM 735 N N . LEU A 1 93 ? 14.296 -1.945 -6.919 1.00 76.12 93 LEU A N 1
ATOM 736 C CA . LEU A 1 93 ? 15.657 -1.734 -7.422 1.00 76.12 93 LEU A CA 1
ATOM 737 C C . LEU A 1 93 ? 16.069 -2.758 -8.488 1.00 76.12 93 LEU A C 1
ATOM 739 O O . LEU A 1 93 ? 16.915 -2.462 -9.326 1.00 76.12 93 LEU A O 1
ATOM 743 N N . THR A 1 94 ? 15.459 -3.941 -8.475 1.00 78.56 94 THR A N 1
ATOM 744 C CA . THR A 1 94 ? 15.706 -5.022 -9.443 1.00 78.56 94 THR A CA 1
ATOM 745 C C . THR A 1 94 ? 14.587 -5.157 -10.480 1.00 78.56 94 THR A C 1
ATOM 747 O O . THR A 1 94 ? 14.575 -6.097 -11.276 1.00 78.56 94 THR A O 1
ATOM 750 N N . SER A 1 95 ? 13.628 -4.229 -10.479 1.00 71.50 95 SER A N 1
ATOM 751 C CA . SER A 1 95 ? 12.361 -4.417 -11.172 1.00 71.50 95 SER A CA 1
ATOM 752 C C . SER A 1 95 ? 12.403 -4.131 -12.674 1.00 71.50 95 SER A C 1
ATOM 754 O O . SER A 1 95 ? 13.115 -3.257 -13.166 1.00 71.50 95 SER A O 1
ATOM 756 N N . THR A 1 96 ? 11.586 -4.875 -13.421 1.00 84.06 96 THR A N 1
ATOM 757 C CA . THR A 1 96 ? 11.411 -4.710 -14.869 1.00 84.06 96 THR A CA 1
ATOM 758 C C . THR A 1 96 ? 10.617 -3.435 -15.198 1.00 84.06 96 THR A C 1
ATOM 760 O O . THR A 1 96 ? 9.872 -2.937 -14.347 1.00 84.06 96 THR A O 1
ATOM 763 N N . PRO A 1 97 ? 10.687 -2.916 -16.444 1.00 84.38 97 PRO A N 1
ATOM 764 C CA . PRO A 1 97 ? 9.932 -1.727 -16.856 1.00 84.38 97 PRO A CA 1
ATOM 765 C C . PRO A 1 97 ? 8.432 -1.773 -16.527 1.00 84.38 97 PRO A C 1
ATOM 767 O O . PRO A 1 97 ? 7.845 -0.754 -16.174 1.00 84.38 97 PRO A O 1
ATOM 770 N N . LEU A 1 98 ? 7.816 -2.959 -16.573 1.00 88.38 98 LEU A N 1
ATOM 771 C CA . LEU A 1 98 ? 6.416 -3.169 -16.195 1.00 88.38 98 LEU A CA 1
ATOM 772 C C . LEU A 1 98 ? 6.140 -2.784 -14.734 1.00 88.38 98 LEU A C 1
ATOM 774 O O . LEU A 1 98 ? 5.190 -2.062 -14.436 1.00 88.38 98 LEU A O 1
ATOM 778 N N . VAL A 1 99 ? 6.982 -3.258 -13.820 1.00 89.00 99 VAL A N 1
ATOM 779 C CA . VAL A 1 99 ? 6.842 -3.0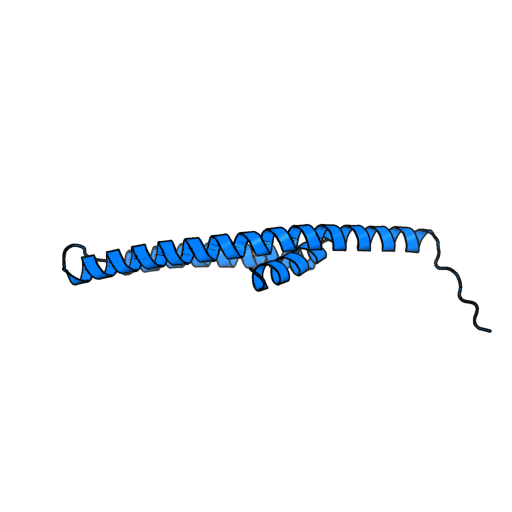20 -12.380 1.00 89.00 99 VAL A CA 1
ATOM 780 C C . VAL A 1 99 ? 7.119 -1.557 -12.044 1.00 89.00 99 VAL A C 1
ATOM 782 O O . VAL A 1 99 ? 6.379 -0.964 -11.261 1.00 89.00 99 VAL A O 1
ATOM 785 N N . GLY A 1 100 ? 8.122 -0.942 -12.678 1.00 87.81 100 GLY A N 1
ATOM 786 C CA . GLY A 1 100 ? 8.377 0.493 -12.527 1.00 87.81 100 GLY A CA 1
ATOM 787 C C . GLY A 1 100 ? 7.157 1.333 -12.921 1.00 87.81 100 GLY A C 1
ATOM 788 O O . GLY A 1 100 ? 6.751 2.240 -12.190 1.00 87.81 100 GLY A O 1
ATOM 789 N N . GLY A 1 101 ? 6.506 0.962 -14.028 1.00 91.69 101 GLY A N 1
ATOM 790 C CA . GLY A 1 101 ? 5.257 1.573 -14.476 1.00 91.69 101 GLY A CA 1
ATOM 791 C C . GLY A 1 101 ? 4.138 1.380 -13.462 1.00 91.69 101 GLY A C 1
ATOM 792 O O . GLY A 1 101 ? 3.500 2.352 -13.059 1.00 91.69 101 GLY A O 1
ATOM 793 N N . PHE A 1 102 ? 3.953 0.146 -12.990 1.00 93.81 102 PHE A N 1
ATOM 794 C CA . PHE A 1 102 ? 2.967 -0.197 -11.968 1.00 93.81 102 PHE A CA 1
ATOM 795 C C . PHE A 1 102 ? 3.106 0.638 -10.703 1.00 93.81 102 PHE A C 1
ATOM 797 O O . PHE A 1 102 ? 2.117 1.209 -10.257 1.00 93.81 102 PHE A O 1
ATOM 804 N N . ILE A 1 103 ? 4.306 0.761 -10.140 1.00 91.50 103 ILE A N 1
ATOM 805 C CA . ILE A 1 103 ? 4.516 1.510 -8.896 1.00 91.50 103 ILE A CA 1
ATOM 806 C C . ILE A 1 103 ? 4.201 2.993 -9.099 1.00 91.50 103 ILE A C 1
ATOM 808 O O . ILE A 1 103 ? 3.489 3.587 -8.287 1.00 91.50 103 ILE A O 1
ATOM 812 N N . ALA A 1 104 ? 4.672 3.586 -10.199 1.00 92.56 104 ALA A N 1
ATOM 813 C CA . ALA A 1 104 ? 4.377 4.979 -10.524 1.00 92.56 104 ALA A CA 1
ATOM 814 C C . ALA A 1 104 ? 2.865 5.211 -10.684 1.00 92.56 104 ALA A C 1
ATOM 816 O O . ALA A 1 104 ? 2.306 6.145 -10.103 1.00 92.56 104 ALA A O 1
ATOM 817 N N . GLY A 1 105 ? 2.194 4.320 -11.418 1.00 95.06 105 GLY A N 1
ATOM 818 C CA . GLY A 1 105 ? 0.745 4.323 -11.572 1.00 95.06 105 GLY A CA 1
ATOM 819 C C . GLY A 1 105 ? 0.035 4.201 -10.231 1.00 95.06 105 GLY A C 1
ATOM 820 O O . GLY A 1 105 ? -0.810 5.031 -9.905 1.00 95.06 105 GLY A O 1
ATOM 821 N N . PHE A 1 106 ? 0.425 3.220 -9.419 1.00 95.19 106 PHE A N 1
ATOM 822 C CA . PHE A 1 106 ? -0.144 2.932 -8.108 1.00 95.19 106 PHE A CA 1
ATOM 823 C C . PHE A 1 106 ? -0.050 4.115 -7.156 1.00 95.19 106 PHE A C 1
ATOM 825 O O . PHE A 1 106 ? -1.071 4.510 -6.599 1.00 95.19 106 PHE A O 1
ATOM 832 N N . ILE A 1 107 ? 1.124 4.735 -7.012 1.00 94.06 107 ILE A N 1
ATOM 833 C CA . ILE A 1 107 ? 1.303 5.906 -6.142 1.00 94.06 107 ILE A CA 1
ATOM 834 C C . ILE A 1 107 ? 0.377 7.046 -6.582 1.00 94.06 107 ILE A C 1
ATOM 836 O O . ILE A 1 107 ? -0.292 7.665 -5.751 1.00 94.06 107 ILE A O 1
ATOM 840 N N . LEU A 1 108 ? 0.296 7.321 -7.888 1.00 96.12 108 LEU A N 1
ATOM 841 C CA . LEU A 1 108 ? -0.562 8.384 -8.411 1.00 96.12 108 LEU A CA 1
ATOM 842 C C . LEU A 1 108 ? -2.053 8.062 -8.271 1.00 96.12 108 LEU A C 1
ATOM 844 O O . LEU A 1 108 ? -2.832 8.943 -7.903 1.00 96.12 108 LEU A O 1
ATOM 848 N N . GLY A 1 109 ? -2.450 6.818 -8.533 1.00 94.75 109 GLY A N 1
ATOM 849 C CA . GLY A 1 109 ? -3.817 6.340 -8.341 1.00 94.75 109 GLY A CA 1
ATOM 850 C C . GLY A 1 109 ? -4.238 6.445 -6.883 1.00 94.75 109 GLY A C 1
ATOM 851 O O . GLY A 1 109 ? -5.274 7.028 -6.572 1.00 94.75 109 GLY A O 1
ATOM 852 N N . PHE A 1 110 ? -3.373 5.986 -5.980 1.00 95.75 110 PHE A N 1
ATOM 853 C CA . PHE A 1 110 ? -3.574 6.052 -4.539 1.00 95.75 110 PHE A CA 1
ATOM 854 C C . PHE A 1 110 ? -3.658 7.485 -4.014 1.00 95.75 110 PHE A C 1
ATOM 856 O O . PHE A 1 110 ? -4.450 7.772 -3.121 1.00 95.75 110 PHE A O 1
ATOM 863 N N . LYS A 1 111 ? -2.868 8.412 -4.569 1.00 93.62 111 LYS A N 1
ATOM 864 C CA . LYS A 1 111 ? -2.952 9.835 -4.214 1.00 93.62 111 LYS A CA 1
ATOM 865 C C . LYS A 1 111 ? -4.272 10.469 -4.669 1.00 93.62 111 LYS A C 1
ATOM 867 O O . LYS A 1 111 ? -4.732 11.407 -4.023 1.00 93.62 111 LYS A O 1
ATOM 872 N N . LYS A 1 112 ? -4.853 9.999 -5.779 1.00 92.50 112 LYS A N 1
ATOM 873 C CA . LYS A 1 112 ? -6.095 10.546 -6.350 1.00 92.50 112 LYS A CA 1
ATOM 874 C C . LYS A 1 112 ? -7.385 9.936 -5.780 1.00 92.50 112 LYS A C 1
ATOM 876 O O . LYS A 1 112 ? -8.429 10.568 -5.927 1.00 92.50 112 LYS A O 1
ATOM 881 N N . GLY A 1 113 ? -7.345 8.729 -5.208 1.00 84.06 113 GLY A N 1
ATOM 882 C CA . GLY A 1 113 ? -8.505 8.099 -4.543 1.00 84.06 113 GLY A CA 1
ATOM 883 C C . GLY A 1 113 ? -8.891 8.754 -3.213 1.00 84.06 113 GLY A C 1
ATOM 884 O O . GLY A 1 113 ? -10.063 8.607 -2.792 1.00 84.06 113 GLY A O 1
#

Foldseek 3Di:
DPDPPDDPPVVVVVVVVLVVLLQQLLQQLLVVLQVVLVVVVVVVVVVVVVVVVVVVCVVVVVDDDDPVVVVVVVVVVVVVVVVVVVVVVVCCVVDGSNNVSNVNNNVNSNVVD

Sequence (113 aa):
YVMYQALPPEIEQILFGVLANLTIGFIIGFLIGYALKKVLKITAIVLGVILLILLFLHYKGIISINYEALESSLRGVFEYLKVETAGFFNFILTSTPLVGGFIAGFILGFKKG

pLDDT: mean 87.59, std 10.2, range [46.16, 97.62]